Protein AF-A0A7R9H4B1-F1 (afdb_monomer)

S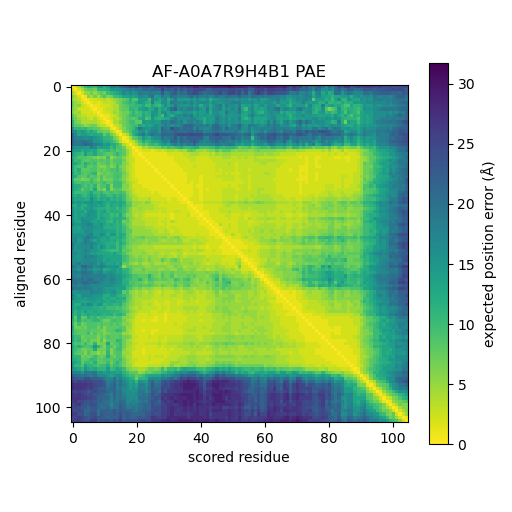econdary structure (DSSP, 8-state):
-PPPHHHHHHHHHT-SSTT--HHHHHHHHHHHHHSTTSTT-TT-GGG-HHHHHTGGGTSPPPTTHHHHHHTS--HHHHT-HHHHHHHHHHTTT--SSTTSSSS--

pLDDT: mean 74.89, std 17.77, range [35.94, 94.88]

Nearest PDB structures (foldseek):
  4zyo-assembly1_A  TM=8.898E-01  e=2.806E-04  Homo sapiens
  6wf2-assembly2_B  TM=8.949E-01  e=9.138E-04  Mus musculus

Sequence (105 aa):
MTTSLAIRSVVTSLAIRPVESIYDWVLDHRIHHKYFGTDEDPYNYKRGIYYAHFVSKVETAHPRREEHEKEIDMSDLESDSIVMFQKRYYKHGGQLGAGFMFMDN

Structure (mmCIF, N/CA/C/O backbone):
data_AF-A0A7R9H4B1-F1
#
_entry.id   AF-A0A7R9H4B1-F1
#
loop_
_atom_site.group_PDB
_atom_site.id
_atom_site.type_symbol
_atom_site.label_atom_id
_atom_site.label_alt_id
_atom_site.label_comp_id
_atom_site.label_asym_id
_atom_site.label_entity_id
_atom_site.label_seq_id
_atom_site.pdbx_PDB_ins_code
_atom_site.Cartn_x
_atom_site.Cartn_y
_atom_site.Cartn_z
_atom_site.occupancy
_atom_site.B_iso_or_equiv
_atom_site.auth_seq_id
_atom_site.auth_comp_id
_atom_site.auth_asym_id
_atom_site.auth_atom_id
_atom_site.pdbx_PDB_model_num
ATOM 1 N N . MET A 1 1 ? -17.991 -12.120 5.530 1.00 45.97 1 MET A N 1
ATOM 2 C CA . MET A 1 1 ? -17.550 -12.666 6.832 1.00 45.97 1 MET A CA 1
ATOM 3 C C . MET A 1 1 ? -16.821 -11.556 7.566 1.00 45.97 1 MET A C 1
ATOM 5 O O . MET A 1 1 ? -15.764 -11.152 7.108 1.00 45.97 1 MET A O 1
ATOM 9 N N . THR A 1 2 ? -17.403 -10.998 8.624 1.00 55.97 2 THR A N 1
ATOM 10 C CA . THR A 1 2 ? -16.749 -9.985 9.463 1.00 55.97 2 THR A CA 1
ATOM 11 C C . THR A 1 2 ? -15.921 -10.701 10.533 1.00 55.97 2 THR A C 1
ATOM 13 O O . THR A 1 2 ? -16.435 -11.549 11.258 1.00 55.97 2 THR A O 1
ATOM 16 N N . THR A 1 3 ? -14.616 -10.437 10.596 1.00 70.31 3 THR A N 1
ATOM 17 C CA . THR A 1 3 ? -13.733 -10.993 11.634 1.00 70.31 3 THR A CA 1
ATOM 18 C C . THR A 1 3 ? -13.895 -10.221 12.949 1.00 70.31 3 THR A C 1
ATOM 20 O O . THR A 1 3 ? -14.221 -9.033 12.952 1.00 70.31 3 THR A O 1
ATOM 23 N N . SER A 1 4 ? -13.694 -10.906 14.081 1.00 77.94 4 SER A N 1
ATOM 24 C CA . SER A 1 4 ? -13.788 -10.319 15.428 1.00 77.94 4 SER A CA 1
ATOM 25 C C . SER A 1 4 ? -12.806 -9.154 15.615 1.00 77.94 4 SER A C 1
ATOM 27 O O . SER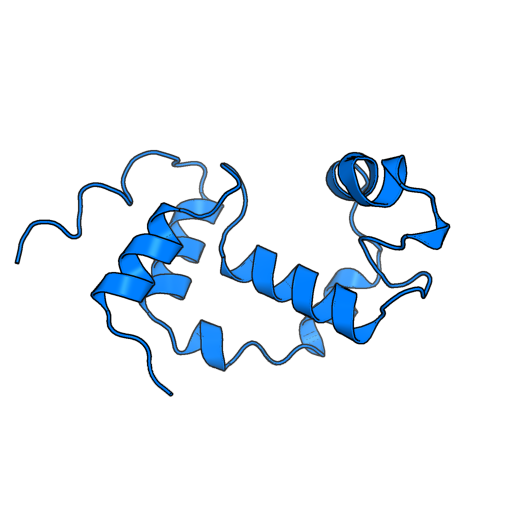 A 1 4 ? -11.685 -9.199 15.103 1.00 77.94 4 SER A O 1
ATOM 29 N N . LEU A 1 5 ? -13.203 -8.142 16.398 1.00 69.88 5 LEU A N 1
ATOM 30 C CA . LEU A 1 5 ? -12.358 -6.999 16.769 1.00 69.88 5 LEU A CA 1
ATOM 31 C C . LEU A 1 5 ? -11.010 -7.446 17.346 1.00 69.88 5 LEU A C 1
ATOM 33 O O . LEU A 1 5 ? -9.984 -6.906 16.957 1.00 69.88 5 LEU A O 1
ATOM 37 N N . ALA A 1 6 ? -10.995 -8.496 18.172 1.00 67.69 6 ALA A N 1
ATOM 38 C CA . ALA A 1 6 ? -9.762 -9.036 18.744 1.00 67.69 6 ALA A CA 1
ATOM 39 C C . ALA A 1 6 ? -8.781 -9.529 17.665 1.00 67.69 6 ALA A C 1
ATOM 41 O O . ALA A 1 6 ? -7.583 -9.276 17.744 1.00 67.69 6 ALA A O 1
ATOM 42 N N . ILE A 1 7 ? -9.290 -10.183 16.615 1.00 68.75 7 ILE A N 1
ATOM 43 C CA . ILE A 1 7 ? -8.466 -10.673 15.500 1.00 68.75 7 ILE A CA 1
ATOM 44 C C . ILE A 1 7 ? -7.932 -9.492 14.683 1.00 68.75 7 ILE A C 1
ATOM 46 O O . ILE A 1 7 ? -6.759 -9.481 14.317 1.00 68.75 7 ILE A O 1
ATOM 50 N N . ARG A 1 8 ? -8.765 -8.475 14.436 1.00 66.56 8 ARG A N 1
ATOM 51 C CA . ARG A 1 8 ? -8.361 -7.259 13.712 1.00 66.56 8 ARG A CA 1
ATOM 52 C C . ARG A 1 8 ? -7.280 -6.493 14.474 1.00 66.56 8 ARG A C 1
ATOM 54 O O . ARG A 1 8 ? -6.254 -6.173 13.882 1.00 66.56 8 ARG A O 1
ATOM 61 N N . SER A 1 9 ? -7.442 -6.306 15.783 1.00 62.50 9 SER A N 1
ATOM 62 C CA . SER A 1 9 ? -6.440 -5.671 16.647 1.00 62.50 9 SER A CA 1
ATOM 63 C C . SER A 1 9 ? -5.106 -6.425 16.634 1.00 62.50 9 SER A C 1
ATOM 65 O O . SER A 1 9 ? -4.061 -5.812 16.415 1.00 62.50 9 SER A O 1
ATOM 67 N N . VAL A 1 10 ? -5.126 -7.757 16.763 1.00 67.75 10 VAL A N 1
ATOM 68 C CA . VAL A 1 10 ? -3.904 -8.578 16.712 1.00 67.75 10 VAL A CA 1
ATOM 69 C C . VAL A 1 10 ? -3.201 -8.445 15.360 1.00 67.75 10 VAL A C 1
ATOM 71 O O . VAL A 1 10 ? -2.015 -8.127 15.324 1.00 67.75 10 VAL A O 1
ATOM 74 N N . VAL A 1 11 ? -3.916 -8.586 14.242 1.00 67.00 11 VAL A N 1
ATOM 75 C CA . VAL A 1 11 ? -3.322 -8.429 12.902 1.00 67.00 11 VAL A CA 1
ATOM 76 C C . VAL A 1 11 ? -2.760 -7.018 12.695 1.00 67.00 11 VAL A C 1
ATOM 78 O O . VAL A 1 11 ? -1.687 -6.874 12.115 1.00 67.00 11 VAL A O 1
ATOM 81 N N . THR A 1 12 ? -3.414 -5.983 13.234 1.00 59.44 12 THR A N 1
ATOM 82 C CA . THR A 1 12 ? -2.902 -4.606 13.143 1.00 59.44 12 THR A CA 1
ATOM 83 C C . THR A 1 12 ? -1.639 -4.354 13.956 1.00 59.44 12 THR A C 1
ATOM 85 O O . THR A 1 12 ? -0.763 -3.621 13.499 1.00 59.44 12 THR A O 1
ATOM 88 N N . SER A 1 13 ? -1.492 -5.013 15.108 1.00 56.97 13 SER A N 1
ATOM 89 C CA . SER A 1 13 ? -0.259 -4.980 15.907 1.00 56.97 13 SER A CA 1
ATOM 90 C C . SER A 1 13 ? 0.883 -5.812 15.310 1.00 56.97 13 SER A C 1
ATOM 92 O O . SER A 1 13 ? 2.048 -5.524 15.570 1.00 56.97 13 SER A O 1
ATOM 94 N N . LEU A 1 14 ? 0.556 -6.817 14.490 1.00 53.44 14 LEU A N 1
ATOM 95 C CA . LEU A 1 14 ? 1.503 -7.720 13.832 1.00 53.44 14 LEU A CA 1
ATOM 96 C C . LEU A 1 14 ? 1.900 -7.265 12.425 1.00 53.44 14 LEU A C 1
ATOM 98 O O . LEU A 1 14 ? 2.503 -8.056 11.704 1.00 53.44 14 LEU A O 1
ATOM 102 N N . ALA A 1 15 ? 1.572 -6.036 12.009 1.00 51.16 15 ALA A N 1
ATOM 103 C CA . ALA A 1 15 ? 2.029 -5.496 10.731 1.00 51.16 15 ALA A CA 1
ATOM 104 C C . ALA A 1 15 ? 3.550 -5.730 10.590 1.00 51.16 15 ALA A C 1
ATOM 106 O O . ALA A 1 15 ? 4.357 -5.168 11.328 1.00 51.16 15 ALA A O 1
ATOM 107 N N . ILE A 1 16 ? 3.923 -6.627 9.669 1.00 51.41 16 ILE A N 1
ATOM 108 C CA . ILE A 1 16 ? 5.231 -7.315 9.611 1.00 51.41 16 ILE A CA 1
ATOM 109 C C . ILE A 1 16 ? 6.375 -6.368 9.194 1.00 51.41 16 ILE A C 1
ATOM 111 O O . ILE A 1 16 ? 7.541 -6.758 9.139 1.00 51.41 16 ILE A O 1
ATOM 115 N N . ARG A 1 17 ? 6.083 -5.090 8.934 1.00 46.81 17 ARG A N 1
ATOM 116 C CA . ARG A 1 17 ? 7.076 -4.089 8.553 1.00 46.81 17 ARG A CA 1
ATOM 117 C C . ARG A 1 17 ? 6.994 -2.849 9.448 1.00 46.81 17 ARG A C 1
ATOM 119 O O . ARG A 1 17 ? 5.919 -2.276 9.598 1.00 46.81 17 ARG A O 1
ATOM 126 N N . PRO A 1 18 ? 8.127 -2.382 10.003 1.00 49.25 18 PRO A N 1
ATOM 127 C CA . PRO A 1 18 ? 8.143 -1.283 10.968 1.00 49.25 18 PRO A CA 1
ATOM 128 C C . PRO A 1 18 ? 7.814 0.106 10.386 1.00 49.25 18 PRO A C 1
ATOM 130 O O . PRO A 1 18 ? 7.767 1.065 11.150 1.00 49.25 18 PRO A O 1
ATOM 133 N N . VAL A 1 19 ? 7.590 0.242 9.069 1.00 55.25 19 VAL A N 1
ATOM 134 C CA . VAL A 1 19 ? 7.513 1.553 8.383 1.00 55.25 19 VAL A CA 1
ATOM 135 C C . VAL A 1 19 ? 6.299 1.715 7.451 1.00 55.25 19 VAL A C 1
ATOM 137 O O . VAL A 1 19 ? 6.097 2.794 6.909 1.00 55.25 19 VAL A O 1
ATOM 140 N N . GLU A 1 20 ? 5.468 0.688 7.252 1.00 69.38 20 GLU A N 1
ATOM 141 C CA . GLU A 1 20 ? 4.305 0.756 6.346 1.00 69.38 20 GLU A CA 1
ATOM 142 C C . GLU A 1 20 ? 3.001 0.480 7.104 1.00 69.38 20 GLU A C 1
ATOM 144 O O . GLU A 1 20 ? 2.949 -0.367 7.998 1.00 69.38 20 GLU A O 1
ATOM 149 N N . SER A 1 21 ? 1.939 1.219 6.771 1.00 83.44 21 SER A N 1
ATOM 150 C CA . SER A 1 21 ? 0.609 0.945 7.316 1.00 83.44 21 SER A CA 1
ATOM 151 C C . SER A 1 21 ? -0.024 -0.257 6.604 1.00 83.44 21 SER A C 1
ATOM 153 O O . SER A 1 21 ? 0.321 -0.565 5.462 1.00 83.44 21 SER A O 1
ATOM 155 N N . ILE A 1 22 ? -0.992 -0.928 7.242 1.00 85.25 22 ILE A N 1
ATOM 156 C CA . ILE A 1 22 ? -1.776 -1.996 6.594 1.00 85.25 22 ILE A CA 1
ATOM 157 C C . ILE A 1 22 ? -2.460 -1.457 5.344 1.00 85.25 22 ILE A C 1
ATOM 159 O O . ILE A 1 22 ? -2.556 -2.164 4.347 1.00 85.25 22 ILE A O 1
ATOM 163 N N . TYR A 1 23 ? -2.900 -0.199 5.386 1.00 89.81 23 TYR A N 1
ATOM 164 C CA . TYR A 1 23 ? -3.507 0.461 4.242 1.00 89.81 23 TYR A CA 1
ATOM 165 C C . TYR A 1 23 ? -2.571 0.451 3.025 1.00 89.81 23 TYR A C 1
ATOM 167 O O . TYR A 1 23 ? -2.973 0.015 1.950 1.00 89.81 23 TYR A O 1
ATOM 175 N N . ASP A 1 24 ? -1.318 0.879 3.205 1.00 85.69 24 ASP A N 1
ATOM 176 C CA . ASP A 1 24 ? -0.333 0.940 2.118 1.00 85.69 24 ASP A CA 1
ATOM 177 C C . ASP A 1 24 ? 0.058 -0.464 1.637 1.00 85.69 24 ASP A C 1
ATOM 179 O O . ASP A 1 24 ? 0.169 -0.701 0.435 1.00 85.69 24 ASP A O 1
ATOM 183 N N . TRP A 1 25 ? 0.195 -1.421 2.563 1.00 85.88 25 TRP A N 1
ATOM 184 C CA . TRP A 1 25 ? 0.486 -2.812 2.214 1.00 85.88 25 TRP A CA 1
ATOM 185 C C . TRP A 1 25 ? -0.624 -3.433 1.364 1.00 85.88 25 TRP A C 1
ATOM 187 O O . TRP A 1 25 ? -0.336 -4.038 0.331 1.00 85.88 25 TRP A O 1
ATOM 197 N N . VAL A 1 26 ? -1.890 -3.278 1.772 1.00 90.44 26 VAL A N 1
ATOM 198 C CA . VAL A 1 26 ? -3.018 -3.820 1.005 1.00 90.44 26 VAL A CA 1
ATOM 199 C C . VAL A 1 26 ? -3.134 -3.117 -0.344 1.00 90.44 26 VAL A C 1
ATOM 201 O O . VAL A 1 26 ? -3.375 -3.799 -1.337 1.00 90.44 26 VAL A O 1
ATOM 204 N N . LEU A 1 27 ? -2.918 -1.799 -0.411 1.00 90.38 27 LEU A N 1
ATOM 205 C CA . LEU A 1 27 ? -2.916 -1.058 -1.673 1.00 90.38 27 LEU A CA 1
ATOM 206 C C . LEU A 1 27 ? -1.875 -1.625 -2.648 1.00 90.38 27 LEU A C 1
ATOM 208 O O . LEU A 1 27 ? -2.232 -2.057 -3.743 1.00 90.38 27 LEU A O 1
ATOM 212 N N . ASP A 1 28 ? -0.606 -1.691 -2.240 1.00 87.88 28 ASP A N 1
ATOM 213 C CA . ASP A 1 28 ? 0.471 -2.201 -3.094 1.00 87.88 28 ASP A CA 1
ATOM 214 C C . ASP A 1 28 ? 0.250 -3.679 -3.466 1.00 87.88 28 ASP A C 1
ATOM 216 O O . ASP A 1 28 ? 0.581 -4.102 -4.574 1.00 87.88 28 ASP A O 1
ATOM 220 N N . HIS A 1 29 ? -0.337 -4.478 -2.568 1.00 90.31 29 HIS A N 1
ATOM 221 C CA . HIS A 1 29 ? -0.675 -5.876 -2.837 1.00 90.31 29 HIS A CA 1
ATOM 222 C C . HIS A 1 29 ? -1.828 -6.014 -3.844 1.00 90.31 29 HIS A C 1
ATOM 224 O O . HIS A 1 29 ? -1.775 -6.864 -4.734 1.00 90.31 29 HIS A O 1
ATOM 230 N N . ARG A 1 30 ? -2.849 -5.151 -3.768 1.00 94.50 30 ARG A N 1
ATOM 231 C CA . ARG A 1 30 ? -3.934 -5.088 -4.761 1.00 94.50 30 ARG A CA 1
ATOM 232 C C . ARG A 1 30 ? -3.410 -4.651 -6.128 1.00 94.50 30 ARG A C 1
ATOM 234 O O . ARG A 1 30 ? -3.768 -5.277 -7.124 1.00 94.50 30 ARG A O 1
ATOM 241 N N . ILE A 1 31 ? -2.526 -3.651 -6.179 1.00 91.88 31 ILE A N 1
ATOM 242 C CA . ILE A 1 31 ? -1.842 -3.229 -7.414 1.00 91.88 31 ILE A CA 1
ATOM 243 C C . ILE A 1 31 ? -1.040 -4.401 -7.996 1.00 91.88 31 ILE A C 1
ATOM 245 O O . ILE A 1 31 ? -1.206 -4.721 -9.170 1.00 91.88 31 ILE A O 1
ATOM 249 N N . HIS A 1 32 ? -0.247 -5.096 -7.174 1.00 91.38 32 HIS A N 1
ATOM 250 C CA . HIS A 1 32 ? 0.511 -6.280 -7.589 1.00 91.38 32 HIS A CA 1
ATOM 251 C C . HIS A 1 32 ? -0.376 -7.354 -8.225 1.00 91.38 32 HIS A C 1
ATOM 253 O O . HIS A 1 32 ? -0.067 -7.853 -9.301 1.00 91.38 32 HIS A O 1
ATOM 259 N N . HIS A 1 33 ? -1.505 -7.689 -7.597 1.00 94.12 33 HIS A N 1
ATOM 260 C CA . HIS A 1 33 ? -2.427 -8.679 -8.151 1.00 94.12 33 HIS A CA 1
ATOM 261 C C . HIS A 1 33 ? -3.125 -8.201 -9.429 1.00 94.12 33 HIS A C 1
ATOM 263 O O . HIS A 1 33 ? -3.333 -9.006 -10.337 1.00 94.12 33 HIS A O 1
ATOM 269 N N . LYS A 1 34 ? -3.471 -6.911 -9.524 1.00 93.50 34 LYS A N 1
ATOM 270 C CA . LYS A 1 34 ? -4.121 -6.332 -10.709 1.00 93.50 34 LYS A CA 1
ATOM 271 C C . LYS A 1 34 ? -3.187 -6.300 -11.921 1.00 93.50 34 LYS A C 1
ATOM 273 O O . LYS A 1 34 ? -3.619 -6.611 -13.027 1.00 93.50 34 LYS A O 1
ATOM 278 N N . TYR A 1 35 ? -1.921 -5.958 -11.702 1.00 91.31 35 TYR A N 1
ATOM 279 C CA . TYR A 1 35 ? -0.914 -5.767 -12.747 1.00 91.31 35 TYR A CA 1
ATOM 280 C C . TYR A 1 35 ? 0.090 -6.921 -12.844 1.00 91.31 35 TYR A C 1
ATOM 282 O O . TYR A 1 35 ? 1.128 -6.786 -13.480 1.00 91.31 35 TYR A O 1
ATOM 290 N N . PHE A 1 36 ? -0.211 -8.072 -12.240 1.00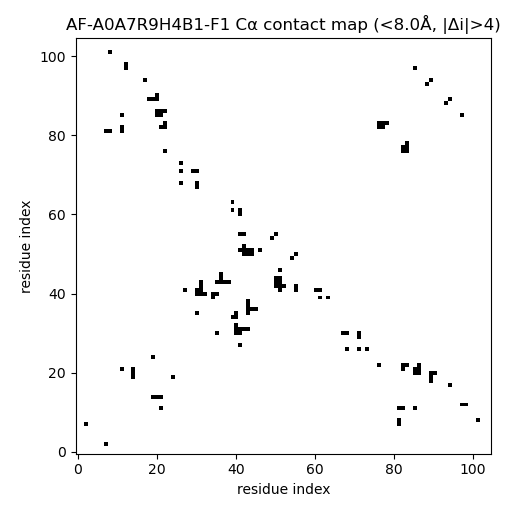 92.12 36 PHE A N 1
ATOM 291 C CA . PHE A 1 36 ? 0.729 -9.174 -12.039 1.00 92.12 36 PHE A CA 1
ATOM 292 C C . PHE A 1 36 ? 1.546 -9.536 -13.291 1.00 92.12 36 PHE A C 1
ATOM 294 O O . PHE A 1 36 ? 1.008 -9.935 -14.328 1.00 92.12 36 PHE A O 1
ATOM 301 N N . GLY A 1 37 ? 2.874 -9.452 -13.176 1.00 85.38 37 GLY A N 1
ATOM 302 C CA . GLY A 1 37 ? 3.796 -9.832 -14.249 1.00 85.38 37 GLY A CA 1
ATOM 303 C C . GLY A 1 37 ? 3.831 -8.886 -15.457 1.00 85.38 37 GLY A C 1
ATOM 304 O O . GLY A 1 37 ? 4.396 -9.270 -16.493 1.00 85.38 37 GLY A O 1
ATOM 305 N N . THR A 1 38 ? 3.249 -7.690 -15.352 1.00 89.56 38 THR A N 1
ATOM 306 C CA . THR A 1 38 ? 3.468 -6.570 -16.281 1.00 89.56 38 THR A CA 1
ATOM 307 C C . THR A 1 38 ? 4.542 -5.625 -15.734 1.00 89.56 38 THR A C 1
ATOM 309 O O . THR A 1 38 ? 5.009 -5.773 -14.606 1.00 89.56 38 THR A O 1
ATOM 312 N N . ASP A 1 39 ? 4.950 -4.637 -16.528 1.00 87.06 39 ASP A N 1
ATOM 313 C CA . ASP A 1 39 ? 5.901 -3.608 -16.084 1.00 87.06 39 ASP A CA 1
ATOM 314 C C . ASP A 1 39 ? 5.305 -2.648 -15.040 1.00 87.06 39 ASP A C 1
ATOM 316 O O . ASP A 1 39 ? 6.043 -1.935 -14.366 1.00 87.06 39 ASP A O 1
ATOM 320 N N . GLU A 1 40 ? 3.980 -2.669 -14.876 1.00 86.38 40 GLU A N 1
ATOM 321 C CA . GLU A 1 40 ? 3.242 -1.880 -13.884 1.00 86.38 40 GLU A CA 1
ATOM 322 C C . GLU A 1 40 ? 3.155 -2.593 -12.523 1.00 86.38 40 GLU A C 1
ATOM 324 O O . GLU A 1 40 ? 2.754 -1.992 -11.527 1.00 86.38 40 GLU A O 1
ATOM 329 N N . ASP A 1 41 ? 3.582 -3.860 -12.450 1.00 88.38 41 ASP A N 1
ATOM 330 C CA . ASP A 1 41 ? 3.697 -4.600 -11.198 1.00 88.38 41 ASP A CA 1
ATOM 331 C C . ASP A 1 41 ? 4.893 -4.088 -10.367 1.00 88.38 41 ASP A C 1
ATOM 333 O O . ASP A 1 41 ? 6.052 -4.287 -10.763 1.00 88.38 41 ASP A O 1
ATOM 337 N N . PRO A 1 42 ? 4.665 -3.500 -9.175 1.00 83.25 42 PRO A N 1
ATOM 338 C CA . PRO A 1 42 ? 5.750 -3.026 -8.317 1.00 83.25 42 PRO A CA 1
ATOM 339 C C . PRO A 1 42 ? 6.704 -4.153 -7.888 1.00 83.25 42 PRO A C 1
ATOM 341 O O . PRO A 1 42 ? 7.887 -3.902 -7.656 1.00 83.25 42 PRO A O 1
ATOM 344 N N . TYR A 1 43 ? 6.226 -5.401 -7.840 1.00 86.69 43 TYR A N 1
ATOM 345 C CA . TYR A 1 43 ? 6.991 -6.590 -7.456 1.00 86.69 43 TYR A CA 1
ATOM 346 C C . TYR A 1 43 ? 7.223 -7.547 -8.632 1.00 86.69 43 TYR A C 1
ATOM 348 O O . TYR A 1 43 ? 7.370 -8.752 -8.419 1.00 86.69 43 TYR A O 1
ATOM 356 N N . ASN A 1 44 ? 7.284 -7.024 -9.865 1.00 88.25 44 ASN A N 1
ATOM 357 C CA . ASN A 1 44 ? 7.398 -7.826 -11.083 1.00 88.25 44 ASN A CA 1
ATOM 358 C C . ASN A 1 44 ? 8.513 -8.887 -10.993 1.00 88.25 44 ASN A C 1
ATOM 360 O O . ASN A 1 44 ? 9.710 -8.587 -11.066 1.00 88.25 44 ASN A O 1
ATOM 364 N N . TYR A 1 45 ? 8.110 -10.157 -10.911 1.00 87.19 45 TYR A N 1
ATOM 365 C CA . TYR A 1 45 ? 9.024 -11.295 -10.796 1.00 87.19 45 TYR A CA 1
ATOM 366 C C . TYR A 1 45 ? 9.931 -11.464 -12.025 1.00 87.19 45 TYR A C 1
ATOM 368 O O . TYR A 1 45 ? 11.016 -12.038 -11.909 1.00 87.19 45 TYR A O 1
ATOM 376 N N . LYS A 1 46 ? 9.534 -10.941 -13.195 1.00 88.56 46 LYS A N 1
ATOM 377 C CA . LYS A 1 46 ? 10.332 -11.003 -14.432 1.00 88.56 46 LYS A CA 1
ATOM 378 C C . LYS A 1 46 ? 11.594 -10.142 -14.362 1.00 88.56 46 LYS A C 1
ATOM 380 O O . LYS A 1 46 ? 12.550 -10.428 -15.075 1.00 88.56 46 LYS A O 1
ATOM 385 N N . ARG A 1 47 ? 11.638 -9.142 -13.470 1.00 86.38 47 ARG A N 1
ATOM 386 C CA . ARG A 1 47 ? 12.853 -8.360 -13.161 1.00 86.38 47 ARG A CA 1
ATOM 387 C C . ARG A 1 47 ? 13.820 -9.115 -12.227 1.00 86.38 47 ARG A C 1
ATOM 389 O O . ARG A 1 47 ? 14.889 -8.605 -11.904 1.00 86.38 47 ARG A O 1
ATOM 396 N N . GLY A 1 48 ? 13.473 -10.339 -11.819 1.00 86.94 48 GLY A N 1
ATOM 397 C CA . GLY A 1 48 ? 14.302 -11.238 -11.019 1.00 86.94 48 GLY A CA 1
ATOM 398 C C . GLY A 1 48 ? 13.936 -11.257 -9.532 1.00 86.94 48 GLY A C 1
ATOM 399 O O . GLY A 1 48 ? 13.333 -10.329 -8.995 1.00 86.94 48 GLY A O 1
ATOM 400 N N . ILE A 1 49 ? 14.340 -12.326 -8.837 1.00 84.00 49 ILE A N 1
ATOM 401 C CA . ILE A 1 49 ? 14.001 -12.556 -7.422 1.00 84.00 49 ILE A CA 1
ATOM 402 C C . ILE A 1 49 ? 14.522 -11.446 -6.499 1.00 84.00 49 ILE A C 1
ATOM 404 O O . ILE A 1 49 ? 13.802 -11.002 -5.608 1.00 84.00 49 ILE A O 1
ATOM 408 N N . TYR A 1 50 ? 15.733 -10.940 -6.752 1.00 83.50 50 TYR A N 1
ATOM 409 C CA . TYR A 1 50 ? 16.308 -9.828 -5.992 1.00 83.50 50 TYR A CA 1
ATOM 410 C C . TYR A 1 50 ? 15.509 -8.540 -6.174 1.00 83.50 50 TYR A C 1
ATOM 412 O O . TYR A 1 50 ? 15.334 -7.781 -5.220 1.00 83.50 50 TYR A O 1
ATOM 420 N N . TYR A 1 51 ? 14.981 -8.320 -7.381 1.00 84.81 51 TYR A N 1
ATOM 421 C CA . TYR A 1 51 ? 14.146 -7.167 -7.651 1.00 84.81 51 TYR A CA 1
ATOM 422 C C . TYR A 1 51 ? 12.823 -7.247 -6.887 1.00 84.81 51 TYR A C 1
ATOM 424 O O . TYR A 1 51 ? 12.492 -6.339 -6.126 1.00 84.81 51 TYR A O 1
ATOM 432 N N . ALA A 1 52 ? 12.120 -8.373 -7.016 1.00 83.81 52 ALA A N 1
ATOM 433 C CA . ALA A 1 52 ? 10.828 -8.581 -6.370 1.00 83.81 52 ALA A CA 1
ATOM 434 C C . ALA A 1 52 ? 10.899 -8.491 -4.832 1.00 83.81 52 ALA A C 1
ATOM 436 O O . ALA A 1 52 ? 9.959 -7.999 -4.215 1.00 83.81 52 ALA A O 1
ATOM 437 N N . HIS A 1 53 ? 12.012 -8.905 -4.211 1.00 81.44 53 HIS A N 1
ATOM 438 C CA . HIS A 1 53 ? 12.123 -8.990 -2.747 1.00 81.44 53 HIS A CA 1
ATOM 439 C C . HIS A 1 53 ? 12.826 -7.799 -2.083 1.00 81.44 53 HIS A C 1
ATOM 441 O O . HIS A 1 53 ? 12.499 -7.477 -0.942 1.00 81.44 53 HIS A O 1
ATOM 447 N N . PHE A 1 54 ? 13.784 -7.156 -2.761 1.00 80.06 54 PHE A N 1
ATOM 448 C CA . PHE A 1 54 ? 14.639 -6.134 -2.145 1.00 80.06 54 PHE A CA 1
ATOM 449 C C . PHE A 1 54 ? 14.651 -4.815 -2.916 1.00 80.06 54 PHE A C 1
ATOM 451 O O . PHE A 1 54 ? 14.457 -3.763 -2.315 1.00 80.06 54 PHE A O 1
ATOM 458 N N . VAL A 1 55 ? 14.866 -4.842 -4.235 1.00 80.56 55 VAL A N 1
ATOM 459 C CA . VAL A 1 55 ? 15.075 -3.600 -5.008 1.00 80.56 55 VAL A CA 1
ATOM 460 C C . VAL A 1 55 ? 13.784 -2.809 -5.179 1.00 80.56 55 VAL A C 1
ATOM 462 O O . VAL A 1 55 ? 13.805 -1.596 -5.006 1.00 80.56 55 VAL A O 1
ATOM 465 N N . SER A 1 56 ? 12.654 -3.480 -5.408 1.00 79.06 56 SER A N 1
ATOM 466 C CA . SER A 1 56 ? 11.321 -2.858 -5.478 1.00 79.06 56 SER A CA 1
ATOM 467 C C . SER A 1 56 ? 10.962 -2.012 -4.248 1.00 79.06 56 SER A C 1
ATOM 469 O O . SER A 1 56 ? 10.082 -1.161 -4.313 1.00 79.06 56 SER A O 1
ATOM 471 N N . LYS A 1 57 ? 11.636 -2.249 -3.115 1.00 71.75 57 LYS A N 1
ATOM 472 C CA . LYS A 1 57 ? 11.429 -1.545 -1.845 1.00 71.75 57 LYS A CA 1
ATOM 473 C C . LYS A 1 57 ? 12.316 -0.315 -1.660 1.00 71.75 57 LYS A C 1
ATOM 475 O O . LYS A 1 57 ? 12.052 0.472 -0.757 1.00 71.75 57 LYS A O 1
ATOM 480 N N . VAL A 1 58 ? 13.361 -0.169 -2.472 1.00 73.81 58 VAL A N 1
ATOM 481 C CA . VAL A 1 58 ? 14.328 0.941 -2.402 1.00 73.81 58 VAL A CA 1
ATOM 482 C C . VAL A 1 58 ? 14.252 1.822 -3.651 1.00 73.81 58 VAL A C 1
ATOM 484 O O . VAL A 1 58 ? 14.589 3.003 -3.596 1.00 73.81 58 VAL A O 1
ATOM 487 N N . GLU A 1 59 ? 13.796 1.266 -4.775 1.00 75.94 59 GLU A N 1
ATOM 488 C CA . GLU A 1 59 ? 13.546 2.017 -6.001 1.00 75.94 59 GLU A CA 1
ATOM 489 C C . GLU A 1 59 ? 12.396 3.014 -5.795 1.00 75.94 59 GLU A C 1
ATOM 491 O O . GLU A 1 59 ? 11.426 2.756 -5.079 1.00 75.94 59 GLU A O 1
ATOM 496 N N . THR A 1 60 ? 12.517 4.186 -6.418 1.00 72.25 60 THR A N 1
ATOM 497 C CA . THR A 1 60 ? 11.429 5.163 -6.449 1.00 72.25 60 THR A CA 1
ATOM 498 C C . THR A 1 60 ? 10.198 4.528 -7.086 1.00 72.25 60 THR A C 1
ATOM 500 O O . THR A 1 60 ? 10.306 3.829 -8.093 1.00 72.25 60 THR A O 1
ATOM 503 N N . ALA A 1 61 ? 9.029 4.776 -6.493 1.00 70.50 61 ALA A N 1
ATOM 504 C CA . ALA A 1 61 ? 7.771 4.255 -7.003 1.00 70.50 61 ALA A CA 1
ATOM 505 C C . ALA A 1 61 ? 7.602 4.559 -8.499 1.00 70.50 61 ALA A C 1
ATOM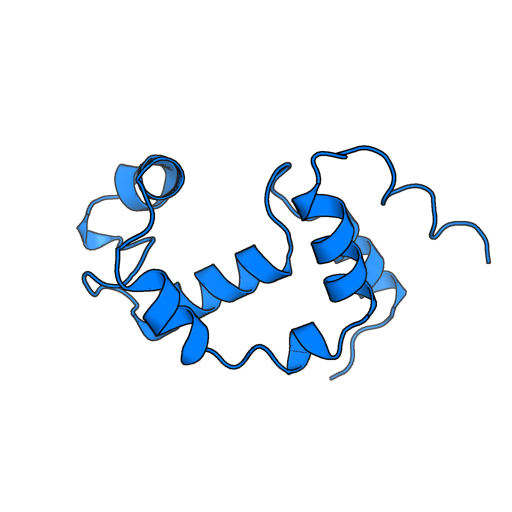 507 O O . ALA A 1 61 ? 7.949 5.646 -8.967 1.00 70.50 61 ALA A O 1
ATOM 508 N N . HIS A 1 62 ? 7.037 3.596 -9.233 1.00 74.62 62 HIS A N 1
ATOM 509 C CA . HIS A 1 62 ? 6.739 3.769 -10.649 1.00 74.62 62 HIS A CA 1
ATOM 510 C C . HIS A 1 62 ? 5.888 5.039 -10.855 1.00 74.62 62 HIS A C 1
ATOM 512 O O . HIS A 1 62 ? 4.949 5.249 -10.082 1.00 74.62 62 HIS A O 1
ATOM 518 N N . PRO A 1 63 ? 6.147 5.870 -11.886 1.00 76.06 63 PRO A N 1
ATOM 519 C CA . PRO A 1 63 ? 5.449 7.147 -12.078 1.00 76.06 63 PRO A CA 1
ATOM 520 C C . PRO A 1 63 ? 3.922 7.019 -12.131 1.00 76.06 63 PRO A C 1
ATOM 522 O O . PRO A 1 63 ? 3.207 7.927 -11.727 1.00 76.06 63 PRO A O 1
ATOM 525 N N . ARG A 1 64 ? 3.422 5.864 -12.590 1.00 80.06 64 ARG A N 1
ATOM 526 C CA . ARG A 1 64 ? 1.985 5.564 -12.670 1.00 80.06 64 ARG A CA 1
ATOM 527 C C . ARG A 1 64 ? 1.371 5.032 -11.376 1.00 80.06 64 ARG A C 1
ATOM 529 O O . ARG A 1 64 ? 0.181 4.751 -11.350 1.00 80.06 64 ARG A O 1
ATOM 536 N N . ARG A 1 65 ? 2.129 4.890 -10.283 1.00 81.50 65 ARG A N 1
ATOM 537 C CA . ARG A 1 65 ? 1.590 4.366 -9.014 1.00 81.50 65 ARG A CA 1
ATOM 538 C C . ARG A 1 65 ? 0.401 5.191 -8.515 1.00 81.50 65 ARG A C 1
ATOM 540 O O . ARG A 1 65 ? -0.581 4.607 -8.075 1.00 81.50 65 ARG A O 1
ATOM 547 N N . GLU A 1 66 ? 0.468 6.517 -8.626 1.00 83.25 66 GLU A N 1
ATOM 548 C CA . GLU A 1 66 ? -0.635 7.412 -8.236 1.00 83.25 66 GLU A CA 1
ATOM 549 C C . GLU A 1 66 ? -1.874 7.259 -9.130 1.00 83.25 66 GLU A C 1
ATOM 551 O O . GLU A 1 66 ? -3.000 7.489 -8.690 1.00 83.25 66 GLU A O 1
ATOM 556 N N . GLU A 1 67 ? -1.682 6.884 -10.396 1.00 88.75 67 GLU A N 1
ATOM 557 C CA . GLU A 1 67 ? -2.781 6.577 -11.313 1.00 88.75 67 GLU A CA 1
ATOM 558 C C . GLU A 1 67 ? -3.418 5.244 -10.920 1.00 88.75 67 GLU A C 1
ATOM 560 O O . GLU A 1 67 ? -4.628 5.183 -10.716 1.00 88.75 67 GLU A O 1
ATOM 565 N N . HIS A 1 68 ? -2.600 4.211 -10.699 1.00 86.50 68 HIS A N 1
ATOM 566 C CA . HIS A 1 68 ? -3.062 2.894 -10.265 1.00 86.50 68 HIS A CA 1
ATOM 567 C C . HIS A 1 68 ? -3.786 2.945 -8.916 1.00 86.50 68 HIS A C 1
ATOM 569 O O . HIS A 1 68 ? -4.785 2.251 -8.749 1.00 86.50 68 HIS A O 1
ATOM 575 N N . GLU A 1 69 ? -3.342 3.789 -7.979 1.00 87.00 69 GLU A N 1
ATOM 576 C CA . GLU A 1 69 ? -4.005 3.983 -6.683 1.00 87.00 69 GLU A CA 1
ATOM 577 C C . GLU A 1 69 ? -5.474 4.391 -6.843 1.00 87.00 69 GLU A C 1
ATOM 579 O O . GLU A 1 69 ? -6.336 3.849 -6.157 1.00 87.00 69 GLU A O 1
ATOM 584 N N . LYS A 1 70 ? -5.784 5.280 -7.794 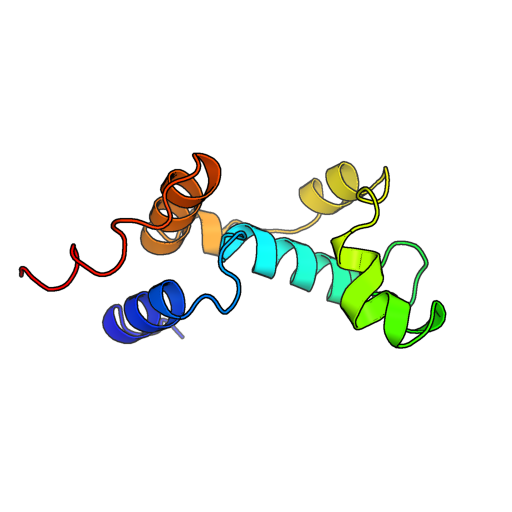1.00 89.19 70 LYS A N 1
ATOM 585 C CA . LYS A 1 70 ? -7.158 5.754 -8.040 1.00 89.19 70 LYS A CA 1
ATOM 586 C C . LYS A 1 70 ? -8.073 4.676 -8.616 1.00 89.19 70 LYS A C 1
ATOM 588 O O . LYS A 1 70 ? -9.291 4.829 -8.587 1.00 89.19 70 LYS A O 1
ATOM 593 N N . GLU A 1 71 ? -7.502 3.612 -9.167 1.00 91.69 71 GLU A N 1
ATOM 594 C CA . GLU A 1 71 ? -8.255 2.516 -9.768 1.00 91.69 71 GLU A CA 1
ATOM 595 C C . GLU A 1 71 ? -8.446 1.314 -8.837 1.00 91.69 71 GLU A C 1
ATOM 597 O O . GLU A 1 71 ? -9.091 0.335 -9.231 1.00 91.69 71 GLU A O 1
ATOM 602 N N . ILE A 1 72 ? -7.825 1.330 -7.658 1.00 93.50 72 ILE A N 1
ATOM 603 C CA . ILE A 1 72 ? -7.999 0.297 -6.645 1.00 93.50 72 ILE A CA 1
ATOM 604 C C . ILE A 1 72 ? -9.082 0.766 -5.683 1.00 93.50 72 ILE A C 1
ATOM 606 O O . ILE A 1 72 ? -8.941 1.784 -5.012 1.00 93.50 72 ILE A O 1
ATOM 610 N N . ASP A 1 73 ? -10.164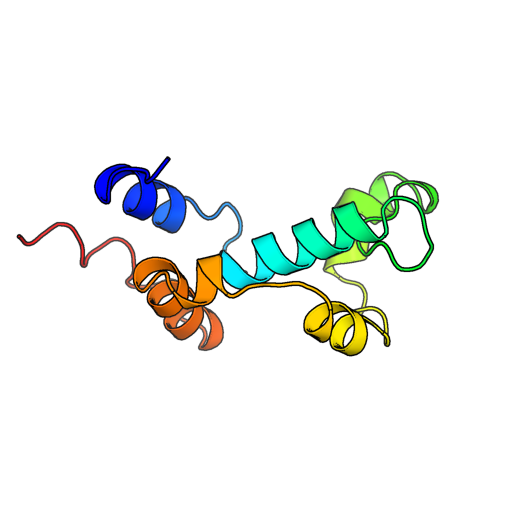 -0.003 -5.594 1.00 94.56 73 ASP A N 1
ATOM 611 C CA . ASP A 1 73 ? -11.149 0.190 -4.536 1.00 94.56 73 ASP A CA 1
ATOM 612 C C . ASP A 1 73 ? -10.483 -0.089 -3.184 1.00 94.56 73 ASP A C 1
ATOM 614 O O . ASP A 1 73 ? -9.891 -1.152 -3.008 1.00 94.56 73 ASP A O 1
ATOM 618 N N . MET A 1 74 ? -10.555 0.868 -2.260 1.00 94.88 74 MET A N 1
ATOM 619 C CA . MET A 1 74 ? -10.051 0.782 -0.883 1.00 94.88 74 MET A CA 1
ATOM 620 C C . MET A 1 74 ? -11.157 1.067 0.144 1.00 94.88 74 MET A C 1
ATOM 622 O O . MET A 1 74 ? -10.874 1.188 1.338 1.00 94.88 74 MET A O 1
ATOM 626 N N . SER A 1 75 ? -12.415 1.163 -0.299 1.00 94.81 75 SER A N 1
ATOM 627 C CA . SER A 1 75 ? -13.556 1.562 0.533 1.00 94.81 75 SER A CA 1
ATOM 628 C C . SER A 1 75 ? -13.772 0.639 1.737 1.00 94.81 75 SER A C 1
ATOM 630 O O . SER A 1 75 ? -14.187 1.089 2.807 1.00 94.81 75 SER A O 1
ATOM 632 N N . ASP A 1 76 ? -13.422 -0.642 1.609 1.00 93.00 76 ASP A N 1
ATOM 633 C CA . ASP A 1 76 ? -13.475 -1.615 2.696 1.00 93.00 76 ASP A CA 1
ATOM 634 C C . ASP A 1 76 ? -12.512 -1.255 3.836 1.00 93.00 76 ASP A C 1
ATOM 636 O O . ASP A 1 76 ? -12.902 -1.280 5.004 1.00 93.00 76 ASP A O 1
ATOM 640 N N . LEU A 1 77 ? -11.289 -0.837 3.509 1.00 91.69 77 LEU A N 1
ATOM 641 C CA . LEU A 1 77 ? -10.294 -0.396 4.489 1.00 91.69 77 LEU A CA 1
ATOM 642 C C . LEU A 1 77 ? -10.579 1.012 5.011 1.00 91.69 77 LEU A C 1
ATOM 644 O O . LEU A 1 77 ? -10.335 1.285 6.183 1.00 91.69 77 LEU A O 1
ATOM 648 N N . GLU A 1 78 ? -11.117 1.899 4.175 1.00 92.69 78 GLU A N 1
ATOM 649 C CA . GLU A 1 78 ? -11.531 3.246 4.588 1.00 92.69 78 GLU A CA 1
ATOM 650 C C . GLU A 1 78 ? -12.706 3.216 5.573 1.00 92.69 78 GLU A C 1
ATOM 652 O O . GLU A 1 78 ? -12.797 4.068 6.459 1.00 92.69 78 GLU A O 1
ATOM 657 N N . SER A 1 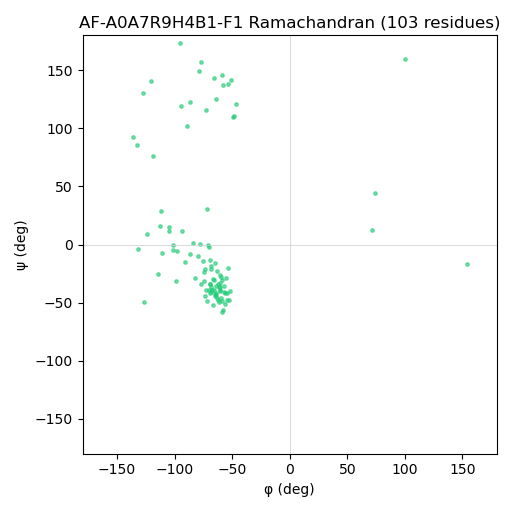79 ? -13.575 2.206 5.465 1.00 93.69 79 SER A N 1
ATOM 658 C CA . SER A 1 79 ? -14.657 1.957 6.422 1.00 93.69 79 SER A CA 1
ATOM 659 C C . SER A 1 79 ? -14.176 1.348 7.750 1.00 93.69 79 SER A C 1
ATOM 661 O O . SER A 1 79 ? -14.910 1.349 8.743 1.00 93.69 79 SER A O 1
ATOM 663 N N . ASP A 1 80 ? -12.939 0.843 7.799 1.00 91.06 80 ASP A N 1
ATOM 664 C CA . ASP A 1 80 ? -12.342 0.223 8.977 1.00 91.06 80 ASP A CA 1
ATOM 665 C C . ASP A 1 80 ? -11.631 1.275 9.845 1.00 91.06 80 ASP A C 1
ATOM 667 O O . ASP A 1 80 ? -10.499 1.693 9.587 1.00 91.06 80 ASP A O 1
ATOM 671 N N . SER A 1 81 ? -12.282 1.675 10.941 1.00 89.19 81 SER A N 1
ATOM 672 C CA . SER A 1 81 ? -11.736 2.663 11.877 1.00 89.19 81 SER A CA 1
ATOM 673 C C . SER A 1 81 ? -10.407 2.250 12.521 1.00 89.19 81 SER A C 1
ATOM 675 O O . SER A 1 81 ? -9.611 3.130 12.844 1.00 89.19 81 SER A O 1
ATOM 677 N N . ILE A 1 82 ? -10.126 0.951 12.679 1.00 87.00 82 ILE A N 1
ATOM 678 C CA . ILE A 1 82 ? -8.862 0.454 13.244 1.00 87.00 82 ILE A CA 1
ATOM 679 C C . ILE A 1 82 ? -7.737 0.637 12.223 1.00 87.00 82 ILE A C 1
ATOM 681 O O . ILE A 1 82 ? -6.660 1.128 12.565 1.00 87.00 82 ILE A O 1
ATOM 685 N N . VAL A 1 83 ? -7.994 0.299 10.958 1.00 86.69 83 VAL A N 1
ATOM 686 C CA . VAL A 1 83 ? -7.027 0.489 9.866 1.00 86.69 83 VAL A CA 1
ATOM 687 C C . VAL A 1 83 ? -6.757 1.975 9.638 1.00 86.69 83 VAL A C 1
ATOM 689 O O . VAL A 1 83 ? -5.602 2.387 9.527 1.00 86.69 83 VAL A O 1
ATOM 692 N N . MET A 1 84 ? -7.801 2.805 9.631 1.00 89.25 84 MET A N 1
ATOM 693 C CA . MET A 1 84 ? -7.656 4.249 9.442 1.00 89.25 84 MET A CA 1
ATOM 694 C C . MET A 1 84 ? -6.979 4.934 10.632 1.00 89.25 84 MET A C 1
ATOM 696 O O . MET A 1 84 ? -6.188 5.863 10.435 1.00 89.25 84 MET A O 1
ATOM 700 N N . PHE A 1 85 ? -7.213 4.442 11.854 1.00 86.31 85 PHE A N 1
ATOM 701 C CA . PHE A 1 85 ? -6.432 4.821 13.029 1.00 86.31 85 PHE A CA 1
ATOM 702 C C . PHE A 1 85 ? -4.957 4.480 12.797 1.00 86.31 85 PHE A C 1
ATOM 704 O O . PHE A 1 85 ? -4.131 5.388 12.761 1.00 86.31 85 PHE A O 1
ATOM 711 N N . GLN A 1 86 ? -4.620 3.217 12.520 1.00 84.62 86 GLN A N 1
ATOM 712 C CA . GLN A 1 86 ? -3.239 2.787 12.277 1.00 84.62 86 GLN A CA 1
ATOM 713 C C . GLN A 1 86 ? -2.541 3.636 11.192 1.00 84.62 86 GLN A C 1
ATOM 715 O O . GLN A 1 86 ? -1.455 4.166 11.430 1.00 84.62 86 GLN A O 1
ATOM 720 N N . LYS A 1 87 ? -3.191 3.860 10.042 1.00 85.62 87 LYS A N 1
ATOM 721 C CA . LYS A 1 87 ? -2.685 4.702 8.940 1.00 85.62 87 LYS A CA 1
ATOM 722 C C . LYS A 1 87 ? -2.322 6.121 9.394 1.00 85.62 87 LYS A C 1
ATOM 724 O O . LYS A 1 87 ? -1.289 6.657 8.990 1.00 85.62 87 LYS A O 1
ATOM 729 N N . ARG A 1 88 ? -3.147 6.737 10.249 1.00 82.00 88 ARG A N 1
ATOM 730 C CA . ARG A 1 88 ? -2.928 8.102 10.757 1.00 82.00 88 ARG A CA 1
ATOM 731 C C . ARG A 1 88 ? -1.663 8.210 11.612 1.00 82.00 88 ARG A C 1
ATOM 733 O O . ARG A 1 88 ? -0.923 9.185 11.463 1.00 82.00 88 ARG A O 1
ATOM 740 N N . TYR A 1 89 ? -1.415 7.226 12.477 1.00 73.56 89 TYR A N 1
ATOM 741 C CA . TYR A 1 89 ? -0.274 7.236 13.402 1.00 73.56 89 TYR A CA 1
ATOM 742 C C . TYR A 1 89 ? 1.033 6.765 12.753 1.00 73.56 89 TYR A C 1
ATOM 744 O O . TYR A 1 89 ? 2.100 7.251 13.120 1.00 73.56 89 TYR A O 1
ATOM 752 N N . TYR A 1 90 ? 0.968 5.899 11.737 1.00 67.12 90 TYR A N 1
ATOM 753 C CA . TYR A 1 90 ? 2.163 5.422 11.032 1.00 67.12 90 TYR A CA 1
ATOM 754 C C . TYR A 1 90 ? 2.767 6.481 10.089 1.00 67.12 90 TYR A C 1
ATOM 756 O O . TYR A 1 90 ? 3.988 6.556 9.972 1.00 67.12 90 TYR A O 1
ATOM 764 N N . LYS A 1 91 ? 1.960 7.376 9.490 1.00 56.47 91 LYS A N 1
ATOM 765 C CA . LYS A 1 91 ? 2.450 8.447 8.588 1.00 56.47 91 LYS A CA 1
ATOM 766 C C . LYS A 1 91 ? 3.349 9.512 9.247 1.00 56.47 91 LYS A C 1
ATOM 768 O O . LYS A 1 91 ? 4.011 10.248 8.524 1.00 56.47 91 LYS A O 1
ATOM 773 N N . HIS A 1 92 ? 3.372 9.620 10.580 1.00 42.84 92 HIS A N 1
ATOM 774 C CA . HIS A 1 92 ? 4.021 10.726 11.311 1.00 42.84 92 HIS A CA 1
ATOM 775 C C . HIS A 1 92 ? 5.264 10.321 12.131 1.00 42.84 92 HIS A C 1
ATOM 777 O O . HIS A 1 92 ? 5.718 11.098 12.966 1.00 42.84 92 HIS A O 1
ATOM 783 N N . GLY A 1 93 ? 5.852 9.141 11.898 1.00 45.50 93 GLY A N 1
ATOM 784 C CA . GLY A 1 93 ? 7.133 8.773 12.520 1.00 45.50 93 GLY A CA 1
ATOM 785 C C . GLY A 1 93 ? 7.053 8.425 14.012 1.00 45.50 93 GLY A C 1
ATOM 786 O O . GLY A 1 93 ? 7.895 8.856 14.793 1.00 45.50 93 GLY A O 1
ATOM 787 N N . GLY A 1 94 ? 6.063 7.631 14.425 1.00 39.41 94 GLY A N 1
ATOM 788 C CA . GLY A 1 94 ? 5.933 7.185 15.813 1.00 39.41 94 GLY A CA 1
ATOM 789 C C . GLY A 1 94 ? 5.682 5.688 15.925 1.00 39.41 94 GLY A C 1
ATOM 790 O O . GLY A 1 94 ? 4.544 5.266 16.094 1.00 39.41 94 GLY A O 1
ATOM 791 N N . GLN A 1 95 ? 6.745 4.883 15.922 1.00 43.00 95 GLN A N 1
ATOM 792 C CA . GLN A 1 95 ? 6.712 3.462 16.299 1.00 43.00 95 GLN A CA 1
ATOM 793 C C . GLN A 1 95 ? 6.517 3.260 17.823 1.00 43.00 95 GLN A C 1
ATOM 795 O O . GLN A 1 95 ? 7.015 2.306 18.410 1.00 43.00 95 GLN A O 1
ATOM 800 N N . LEU A 1 96 ? 5.813 4.168 18.501 1.00 42.97 96 LEU A N 1
ATOM 801 C CA . LEU A 1 96 ? 5.612 4.145 19.947 1.00 42.97 96 LEU A CA 1
ATOM 802 C C . LEU A 1 96 ? 4.146 4.471 20.243 1.00 42.97 96 LEU A C 1
ATOM 804 O O . LEU A 1 96 ? 3.780 5.636 20.351 1.00 42.97 96 LEU A O 1
ATOM 808 N N . GLY A 1 97 ? 3.292 3.449 20.362 1.00 41.66 97 GLY A N 1
ATOM 809 C CA . GLY A 1 97 ? 1.997 3.638 21.030 1.00 41.66 97 GLY A CA 1
ATOM 810 C C . GLY A 1 97 ? 0.839 2.718 20.645 1.00 41.66 97 GLY A C 1
ATOM 811 O O . GLY A 1 97 ? -0.108 2.625 21.416 1.00 41.66 97 GLY A O 1
ATOM 812 N N . ALA A 1 98 ? 0.873 2.001 19.517 1.00 44.75 98 ALA A N 1
ATOM 813 C CA . ALA A 1 98 ? -0.299 1.209 19.107 1.00 44.75 98 ALA A CA 1
ATOM 814 C C . ALA A 1 98 ? -0.515 -0.073 19.943 1.00 44.75 98 ALA A C 1
ATOM 816 O O . ALA A 1 98 ? -1.632 -0.577 20.014 1.00 44.75 98 ALA A O 1
ATOM 817 N N . GLY A 1 99 ? 0.527 -0.580 20.613 1.00 40.19 99 GLY A N 1
ATOM 818 C CA . GLY A 1 99 ? 0.444 -1.785 21.447 1.00 40.19 99 GLY A CA 1
ATOM 819 C C . GLY A 1 99 ? -0.149 -1.583 22.848 1.00 40.19 99 GLY A C 1
ATOM 820 O O . GLY A 1 99 ? -0.411 -2.573 23.516 1.00 40.19 9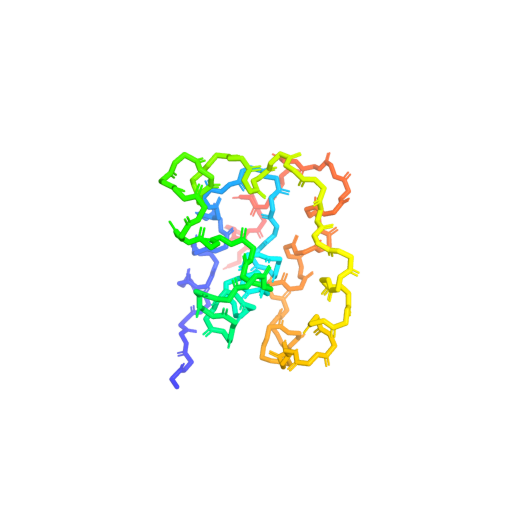9 GLY A O 1
ATOM 821 N N . PHE A 1 100 ? -0.358 -0.342 23.310 1.00 39.78 100 PHE A N 1
ATOM 822 C CA . PHE A 1 100 ? -0.698 -0.063 24.718 1.00 39.78 100 PHE A CA 1
ATOM 823 C C . PHE A 1 100 ? -2.135 0.444 24.944 1.00 39.78 100 PHE A C 1
ATOM 825 O O . PHE A 1 100 ? -2.563 0.553 26.083 1.00 39.78 100 PHE A O 1
ATOM 832 N N . MET A 1 101 ? -2.909 0.743 23.893 1.00 44.03 101 MET A N 1
ATOM 833 C CA . MET A 1 101 ? -4.217 1.414 24.046 1.00 44.03 101 MET A CA 1
ATOM 834 C C . MET A 1 101 ? -5.442 0.481 23.935 1.00 44.03 101 MET A C 1
ATOM 836 O O . MET A 1 101 ? -6.560 0.920 24.170 1.00 44.03 101 MET A O 1
ATOM 840 N N . PHE A 1 102 ? -5.262 -0.807 23.620 1.00 43.22 102 PHE A N 1
ATOM 841 C CA . PHE A 1 102 ? -6.371 -1.772 23.494 1.00 43.22 102 PHE A CA 1
ATOM 842 C C . PHE A 1 102 ? -6.490 -2.758 24.673 1.00 43.22 102 PHE A C 1
ATOM 844 O O . PHE A 1 102 ? -7.221 -3.738 24.564 1.00 43.22 102 PHE A O 1
ATOM 851 N N . MET A 1 103 ? -5.779 -2.522 25.784 1.00 38.56 103 MET A N 1
ATOM 852 C CA . MET A 1 103 ? -5.851 -3.356 26.998 1.00 38.56 103 MET A CA 1
ATOM 853 C C . MET A 1 103 ? -6.708 -2.759 28.127 1.00 38.56 103 MET A C 1
ATOM 855 O O . MET A 1 103 ? -6.889 -3.432 29.135 1.00 38.56 103 MET A O 1
ATOM 859 N N . ASP A 1 104 ? -7.297 -1.576 27.934 1.00 38.25 104 ASP A N 1
ATOM 860 C CA . ASP A 1 104 ? -8.188 -0.944 28.914 1.00 38.25 104 ASP A CA 1
ATOM 861 C C . ASP A 1 104 ? -9.600 -0.747 28.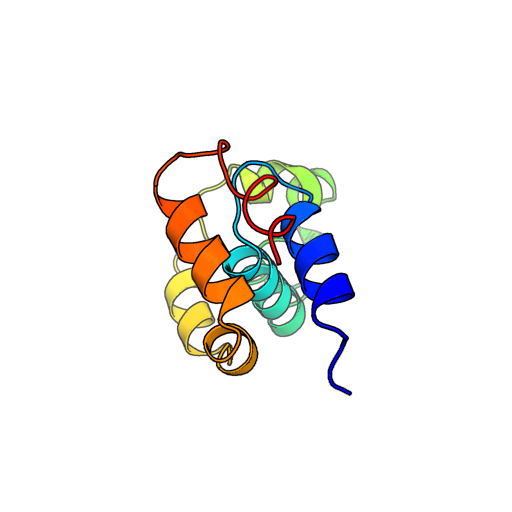330 1.00 38.25 104 ASP A C 1
ATOM 863 O O . ASP A 1 104 ? -9.954 0.357 27.914 1.00 38.25 104 ASP A O 1
ATOM 867 N N . ASN A 1 105 ? -10.383 -1.833 28.253 1.00 35.94 105 ASN A N 1
ATOM 868 C CA . ASN A 1 105 ? -11.829 -1.873 28.552 1.00 35.94 105 ASN A CA 1
ATOM 869 C C . ASN A 1 105 ? -12.340 -3.321 28.599 1.00 35.94 105 ASN A C 1
ATOM 871 O O . ASN A 1 105 ? -12.225 -4.015 27.561 1.00 35.94 105 ASN A O 1
#

Organism: Timema cristinae (NCBI:txid61476)

Foldseek 3Di:
DDDDPVVVLVVQVPPVDLQDAPLVVVLLVQQCVVQPQHPSNLQRCVVDPCSNPPVSVVDDHDPCSVVSSVVDDPVVLVVDPSSVVRRVQSVPPDSPDSVPPPPDD

InterPro domains:
  IPR015876 Acyl-CoA desaturase [PTHR11351] (20-93)

Solvent-accessible surface area (backbone atoms only — not comparable to full-atom values): 6613 Å² total; per-residue (Å²): 137,87,78,56,68,70,58,54,52,51,55,63,73,56,53,94,46,98,82,61,31,70,61,57,50,51,50,55,49,50,46,28,66,74,32,59,75,39,94,77,12,70,50,24,57,88,71,31,71,62,32,38,76,51,43,48,79,71,52,80,77,62,90,57,50,72,59,53,53,75,73,52,89,52,63,74,53,70,71,31,67,66,52,48,49,50,40,62,48,50,77,71,79,51,98,71,62,84,88,70,70,82,80,79,129

Mean predicted aligned error: 10.41 Å

Radius of gyration: 15.5 Å; Cα contacts (8 Å, |Δi|>4): 78; chains: 1; bounding box: 34×23×45 Å